Protein AF-A0A0R2HDH7-F1 (afdb_monomer_lite)

Sequence (83 aa):
MHASTKKETTDVDVSDKSLHIYSEHMNREIHLGQGYRFLACHHFSYNNTGRIKHAKTIKLETPHKRYDFIFQLGSGTFYVEEQ

pLDDT: mean 90.8, std 8.7, range [55.22, 97.75]

Secondary structure (DSSP, 8-state):
--HHHHT--EEEEE-SSEEEEEETTEEEEEEPPTT-EESS-EEEEE-TTS-BSS-EEEEEE-SS-EEEEEEPTT-S-EEEEE-

Organism: NCBI:txid1410657

Structure (mmCIF, N/CA/C/O backbone):
data_AF-A0A0R2HDH7-F1
#
_entry.id   AF-A0A0R2HDH7-F1
#
loop_
_atom_site.group_PDB
_atom_site.id
_atom_site.type_symbol
_atom_site.label_atom_id
_atom_site.label_alt_id
_atom_site.label_comp_id
_atom_site.label_asym_id
_atom_site.label_entity_id
_atom_site.label_seq_id
_atom_site.pdbx_PDB_ins_code
_atom_site.Cartn_x
_atom_site.Cartn_y
_atom_site.Cartn_z
_atom_site.occupancy
_atom_site.B_iso_or_equiv
_atom_site.auth_seq_id
_atom_site.auth_comp_id
_atom_site.auth_asym_id
_atom_site.auth_atom_id
_atom_site.pdbx_PDB_model_num
ATOM 1 N N . MET A 1 1 ? 4.122 9.002 -7.750 1.00 55.22 1 MET A N 1
ATOM 2 C CA . MET A 1 1 ? 4.275 8.570 -9.158 1.00 55.22 1 MET A CA 1
ATOM 3 C C . MET A 1 1 ? 5.774 8.508 -9.508 1.00 55.22 1 MET A C 1
ATOM 5 O O . MET A 1 1 ? 6.268 9.329 -10.269 1.00 55.22 1 MET A O 1
ATOM 9 N N . HIS A 1 2 ? 6.520 7.581 -8.884 1.00 57.66 2 HIS A N 1
ATOM 10 C CA . HIS A 1 2 ? 7.979 7.422 -9.076 1.00 57.66 2 HIS A CA 1
ATOM 11 C C . HIS A 1 2 ? 8.314 6.297 -10.075 1.00 57.66 2 HIS A C 1
ATOM 13 O O . HIS A 1 2 ? 9.082 6.543 -11.003 1.00 57.66 2 HIS A O 1
ATOM 19 N N . ALA A 1 3 ? 7.638 5.142 -9.977 1.00 60.12 3 ALA A N 1
ATOM 20 C CA . ALA A 1 3 ? 7.798 3.983 -10.869 1.00 60.12 3 ALA A CA 1
ATOM 21 C C . ALA A 1 3 ? 7.751 4.328 -12.372 1.00 60.12 3 ALA A C 1
ATOM 23 O O . ALA A 1 3 ? 8.659 3.994 -13.129 1.00 60.12 3 ALA A O 1
ATOM 24 N N . SER A 1 4 ? 6.725 5.065 -12.813 1.00 65.75 4 SER A N 1
ATOM 25 C CA . SER A 1 4 ? 6.549 5.460 -14.221 1.00 65.75 4 SER A CA 1
ATOM 26 C C . SER A 1 4 ? 7.572 6.492 -14.700 1.00 65.75 4 SER A C 1
ATOM 28 O O . SER A 1 4 ? 7.921 6.526 -15.877 1.00 65.75 4 SER A O 1
ATOM 30 N N . THR A 1 5 ? 8.065 7.330 -13.790 1.00 73.12 5 THR A N 1
ATOM 31 C CA . THR A 1 5 ? 9.030 8.396 -14.088 1.00 73.12 5 THR A CA 1
ATOM 32 C C . THR A 1 5 ? 10.436 7.829 -14.269 1.00 73.12 5 THR A C 1
ATOM 34 O O . THR A 1 5 ? 11.193 8.303 -15.113 1.00 73.12 5 THR A O 1
ATOM 37 N N . LYS A 1 6 ? 10.781 6.793 -13.496 1.00 80.12 6 LYS A N 1
ATOM 38 C CA . LYS A 1 6 ? 12.083 6.114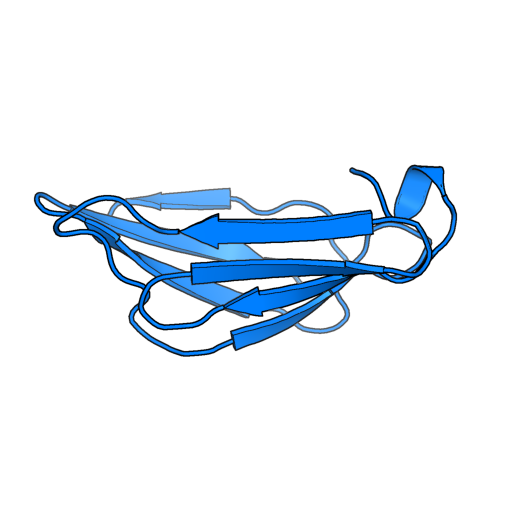 -13.542 1.00 80.12 6 LYS A CA 1
ATOM 39 C C . LYS A 1 6 ? 12.080 4.819 -14.361 1.00 80.12 6 LYS A C 1
ATOM 41 O O . LYS A 1 6 ? 13.140 4.245 -14.569 1.00 80.12 6 LYS A O 1
ATOM 46 N N . LYS A 1 7 ? 10.918 4.407 -14.887 1.00 82.69 7 LYS A N 1
ATOM 47 C CA . LYS A 1 7 ? 10.705 3.143 -15.617 1.00 82.69 7 LYS A CA 1
ATOM 48 C C . LYS A 1 7 ? 11.160 1.912 -14.822 1.00 82.69 7 LYS A C 1
ATOM 50 O O . LYS A 1 7 ? 11.680 0.958 -15.396 1.00 82.69 7 LYS A O 1
ATOM 55 N N . GLU A 1 8 ? 10.901 1.914 -13.522 1.00 88.06 8 GLU A N 1
ATOM 56 C CA . GLU A 1 8 ? 11.301 0.853 -12.594 1.00 88.06 8 GLU A CA 1
ATOM 57 C C . GLU A 1 8 ? 10.090 0.258 -11.871 1.00 88.06 8 GLU A C 1
ATOM 59 O O . GLU A 1 8 ? 9.021 0.871 -11.810 1.00 88.06 8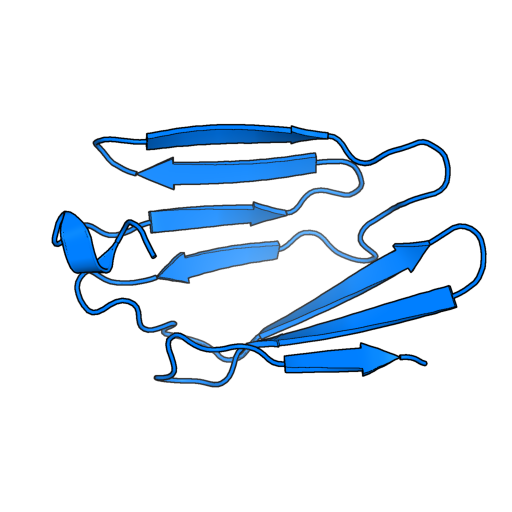 GLU A O 1
ATOM 64 N N . THR A 1 9 ? 10.252 -0.947 -11.328 1.00 91.12 9 THR A N 1
ATOM 65 C CA . THR A 1 9 ? 9.273 -1.512 -10.395 1.00 91.12 9 THR A CA 1
ATOM 66 C C . THR A 1 9 ? 9.443 -0.840 -9.036 1.00 91.12 9 THR A C 1
ATOM 68 O O . THR A 1 9 ? 10.565 -0.644 -8.574 1.00 91.12 9 THR A O 1
ATOM 71 N N . THR A 1 10 ? 8.334 -0.472 -8.400 1.00 92.88 10 THR A N 1
ATOM 72 C CA . THR A 1 10 ? 8.320 0.042 -7.027 1.00 92.88 10 THR A CA 1
ATOM 73 C C . THR A 1 10 ? 7.492 -0.881 -6.157 1.00 92.88 10 THR A C 1
ATOM 75 O O . THR A 1 10 ? 6.299 -1.056 -6.409 1.00 92.88 10 THR A O 1
ATOM 78 N N . ASP A 1 11 ? 8.120 -1.423 -5.128 1.00 94.62 11 ASP A N 1
ATOM 79 C CA . ASP A 1 11 ? 7.519 -2.287 -4.129 1.00 94.62 11 ASP A CA 1
ATOM 80 C C . ASP A 1 11 ? 7.028 -1.468 -2.932 1.00 94.62 11 ASP A C 1
ATOM 82 O O . ASP A 1 11 ? 7.554 -0.399 -2.598 1.00 94.62 11 ASP A O 1
ATOM 86 N N . VAL A 1 12 ? 5.958 -1.964 -2.322 1.00 95.00 12 VAL A N 1
ATOM 87 C CA . VAL A 1 12 ? 5.287 -1.365 -1.178 1.00 95.00 12 VAL A CA 1
ATOM 88 C C . VAL A 1 12 ? 4.986 -2.461 -0.166 1.00 95.00 12 VAL A C 1
ATOM 90 O O . VAL A 1 12 ? 4.163 -3.346 -0.418 1.00 95.00 12 VAL A O 1
ATOM 93 N N . ASP A 1 13 ? 5.621 -2.350 0.994 1.00 96.69 13 ASP A N 1
ATOM 94 C CA . ASP A 1 13 ? 5.389 -3.179 2.165 1.00 96.69 13 ASP A CA 1
ATOM 95 C C . ASP A 1 13 ? 4.617 -2.394 3.220 1.00 96.69 13 ASP A C 1
ATOM 97 O O . ASP A 1 13 ? 5.031 -1.336 3.684 1.00 96.69 13 ASP A O 1
ATOM 101 N N . VAL A 1 14 ? 3.462 -2.920 3.602 1.00 96.88 14 VAL A N 1
ATOM 102 C CA . VAL A 1 14 ? 2.588 -2.379 4.639 1.00 96.88 14 VAL A CA 1
ATOM 103 C C . VAL A 1 14 ? 2.693 -3.299 5.844 1.00 96.88 14 VAL A C 1
ATOM 105 O O . VAL A 1 14 ? 2.391 -4.492 5.741 1.00 96.88 14 VAL A O 1
ATOM 108 N N . SER A 1 15 ? 3.094 -2.743 6.979 1.00 96.12 15 SER A N 1
ATOM 109 C CA . SER A 1 15 ? 3.073 -3.386 8.292 1.00 96.12 15 SER A CA 1
ATOM 110 C C . SER A 1 15 ? 1.983 -2.749 9.164 1.00 96.12 15 SER A C 1
ATOM 112 O O . SER A 1 15 ? 1.328 -1.809 8.735 1.00 96.12 15 SER A O 1
ATOM 114 N N . ASP A 1 16 ? 1.782 -3.211 10.401 1.00 96.44 16 ASP A N 1
ATOM 115 C CA . ASP A 1 16 ? 0.791 -2.622 11.324 1.00 96.44 16 ASP A CA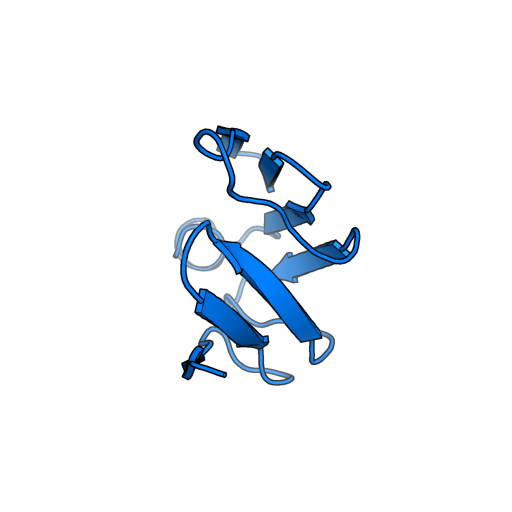 1
ATOM 116 C C . ASP A 1 16 ? 0.994 -1.105 11.536 1.00 96.44 16 ASP A C 1
ATOM 118 O O . ASP A 1 16 ? 0.030 -0.342 11.613 1.00 96.44 16 ASP A O 1
ATOM 122 N N . LYS A 1 17 ? 2.254 -0.650 11.600 1.00 97.19 17 LYS A N 1
ATOM 123 C CA . LYS A 1 17 ? 2.622 0.724 11.997 1.00 97.19 17 LYS A CA 1
ATOM 124 C C . LYS A 1 17 ? 3.528 1.449 11.017 1.00 97.19 17 LYS A C 1
ATOM 126 O O . LYS A 1 17 ? 3.892 2.596 11.279 1.00 97.19 17 LYS A O 1
ATOM 131 N N . SER A 1 18 ? 3.899 0.823 9.910 1.00 96.25 18 SER A N 1
ATOM 132 C CA . SER A 1 18 ? 4.738 1.462 8.908 1.00 96.25 18 SER A CA 1
ATOM 133 C C . SER A 1 18 ? 4.377 1.059 7.489 1.00 96.25 18 SER A C 1
ATOM 135 O O . SER A 1 18 ? 3.736 0.041 7.230 1.00 96.25 18 SER A O 1
ATOM 137 N N . LEU A 1 19 ? 4.797 1.913 6.569 1.00 96.06 19 LEU A N 1
ATOM 138 C CA . LEU A 1 19 ? 4.796 1.683 5.141 1.00 96.06 19 LEU A CA 1
ATOM 139 C C . LEU A 1 19 ? 6.231 1.837 4.652 1.00 96.06 19 LEU A C 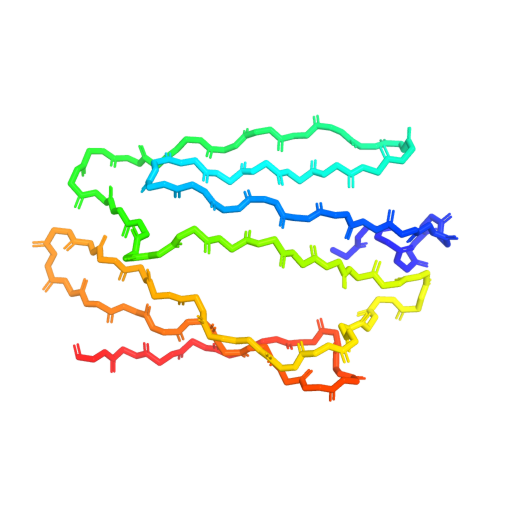1
ATOM 141 O O . LEU A 1 19 ? 6.842 2.883 4.866 1.00 96.06 19 LEU A O 1
ATOM 145 N N . HIS A 1 20 ? 6.746 0.838 3.959 1.00 97.75 20 HIS A N 1
ATOM 146 C CA . HIS A 1 20 ? 8.048 0.879 3.319 1.00 97.75 20 HIS A CA 1
ATOM 147 C C . HIS A 1 20 ? 7.861 0.852 1.805 1.00 97.75 20 HIS A C 1
ATOM 149 O O . HIS A 1 20 ? 7.199 -0.026 1.263 1.00 97.75 20 HIS A O 1
ATOM 155 N N . ILE A 1 21 ? 8.388 1.864 1.124 1.00 95.25 21 ILE A N 1
ATOM 156 C CA . ILE A 1 21 ? 8.294 2.039 -0.322 1.00 95.25 21 ILE A CA 1
ATOM 157 C C . ILE A 1 21 ? 9.712 2.013 -0.875 1.00 95.25 21 ILE A C 1
ATOM 159 O O . ILE A 1 21 ? 10.523 2.881 -0.533 1.00 95.25 21 ILE A O 1
ATOM 163 N N . TYR A 1 22 ? 10.012 1.054 -1.743 1.00 95.12 22 TYR A N 1
ATOM 164 C CA . TYR A 1 22 ? 11.356 0.898 -2.283 1.00 95.12 22 TYR A CA 1
ATOM 165 C C . TYR A 1 22 ? 11.377 0.490 -3.753 1.00 95.12 22 TYR A C 1
ATOM 167 O O . TYR A 1 22 ? 10.420 -0.026 -4.318 1.00 95.12 22 TYR A O 1
ATOM 175 N N . SER A 1 23 ? 12.486 0.821 -4.394 1.00 94.12 23 SER A N 1
ATOM 176 C CA . SER A 1 23 ? 12.850 0.514 -5.776 1.00 94.12 23 SER A CA 1
ATOM 177 C C . SER A 1 23 ? 14.365 0.693 -5.900 1.00 94.12 23 SER A C 1
ATOM 179 O O . SER A 1 23 ? 15.031 1.002 -4.911 1.00 94.12 23 SER A O 1
ATOM 181 N N . GLU A 1 24 ? 14.920 0.558 -7.099 1.00 91.50 24 GLU A N 1
ATOM 182 C CA . GLU A 1 24 ? 16.352 0.776 -7.328 1.00 91.50 24 GLU A CA 1
ATOM 183 C C . GLU A 1 24 ? 16.795 2.195 -6.920 1.00 91.50 24 GLU A C 1
ATOM 185 O O . GLU A 1 24 ? 17.861 2.367 -6.334 1.00 91.50 24 GLU A O 1
ATOM 190 N N . HIS A 1 25 ? 15.947 3.207 -7.144 1.00 90.56 25 HIS A N 1
ATOM 191 C CA . HIS A 1 25 ? 16.296 4.616 -6.914 1.00 90.56 25 HIS A CA 1
ATOM 192 C C . HIS A 1 25 ? 15.573 5.277 -5.736 1.00 90.56 25 HIS A C 1
ATOM 194 O O . HIS A 1 25 ? 15.684 6.490 -5.535 1.00 90.56 25 HIS A O 1
ATOM 200 N N . MET A 1 26 ? 14.801 4.519 -4.962 1.00 90.06 26 MET A N 1
ATOM 201 C CA . MET A 1 26 ? 14.032 5.052 -3.841 1.00 90.06 26 MET A CA 1
ATOM 202 C C . MET A 1 26 ? 14.002 4.036 -2.715 1.00 90.06 26 MET A C 1
ATOM 204 O O . MET A 1 26 ? 13.751 2.863 -2.948 1.00 90.06 26 MET A O 1
ATOM 208 N N . ASN A 1 27 ? 14.193 4.508 -1.492 1.00 95.06 27 ASN A N 1
ATOM 209 C CA . ASN A 1 27 ? 14.004 3.722 -0.287 1.00 95.06 27 ASN A CA 1
ATOM 210 C C . ASN A 1 27 ? 13.446 4.658 0.787 1.00 95.06 27 ASN A C 1
ATOM 212 O O . ASN A 1 27 ? 14.135 5.578 1.230 1.00 95.06 27 ASN A O 1
ATOM 216 N N . ARG A 1 28 ? 12.169 4.491 1.131 1.00 95.88 28 ARG A N 1
ATOM 217 C CA . ARG A 1 28 ? 11.459 5.383 2.045 1.00 95.88 28 ARG A CA 1
ATOM 218 C C . ARG A 1 28 ? 10.576 4.594 2.988 1.00 95.88 28 ARG A C 1
ATOM 220 O O . ARG A 1 28 ? 9.672 3.896 2.547 1.00 95.88 28 ARG A O 1
ATOM 227 N N . GLU A 1 29 ? 10.768 4.807 4.279 1.00 97.06 29 GLU A N 1
ATOM 228 C CA . GLU A 1 29 ? 9.877 4.304 5.317 1.00 97.06 29 GLU A CA 1
ATOM 229 C C . GLU A 1 29 ? 9.028 5.443 5.896 1.00 97.06 29 GLU A C 1
ATOM 231 O O . GLU A 1 29 ? 9.478 6.584 6.030 1.00 97.06 29 GLU A O 1
ATOM 236 N N . ILE A 1 30 ? 7.764 5.146 6.184 1.00 96.12 30 ILE A N 1
ATOM 237 C CA . ILE A 1 30 ? 6.797 6.057 6.790 1.00 96.12 30 ILE A CA 1
ATOM 238 C C . ILE A 1 30 ? 6.210 5.346 8.000 1.00 96.12 30 ILE A C 1
ATOM 240 O O . ILE A 1 30 ? 5.563 4.314 7.850 1.00 96.12 30 ILE A O 1
ATOM 244 N N . HIS A 1 31 ? 6.390 5.918 9.187 1.00 97.12 31 HIS A N 1
ATOM 245 C CA . HIS A 1 31 ? 5.748 5.436 10.407 1.00 97.12 31 HIS A CA 1
ATOM 246 C C . HIS A 1 31 ? 4.416 6.148 10.625 1.00 97.12 31 HIS A C 1
ATOM 248 O O . HIS A 1 31 ? 4.295 7.357 10.409 1.00 97.12 31 HIS A O 1
ATOM 254 N N . LEU A 1 32 ? 3.412 5.394 11.058 1.00 95.75 32 LEU A N 1
ATOM 255 C CA . LEU A 1 32 ? 2.105 5.937 11.383 1.00 95.75 32 LEU A CA 1
ATOM 256 C C . LEU A 1 32 ? 2.139 6.705 12.708 1.00 95.75 32 LEU A C 1
ATOM 258 O O . LEU A 1 32 ? 2.864 6.354 13.640 1.00 95.75 32 LEU A O 1
ATOM 262 N N . GLY A 1 33 ? 1.304 7.741 12.800 1.00 95.56 33 GLY A N 1
ATOM 263 C CA . GLY A 1 33 ? 1.085 8.471 14.045 1.00 95.56 33 GLY A CA 1
ATOM 264 C C . GLY A 1 33 ? 0.420 7.611 15.125 1.00 95.56 33 GLY A C 1
ATOM 265 O O . GLY A 1 33 ? -0.129 6.537 14.866 1.00 95.56 33 GLY A O 1
ATOM 266 N N . GLN A 1 34 ? 0.430 8.102 16.363 1.00 95.81 34 GLN A N 1
ATOM 267 C CA . GLN A 1 34 ? -0.199 7.406 17.483 1.00 95.81 34 GLN A CA 1
ATOM 268 C C . GLN A 1 34 ? -1.696 7.160 17.226 1.00 95.81 34 GLN A C 1
ATOM 270 O O . GLN A 1 34 ? -2.419 8.044 16.775 1.00 95.81 34 GLN A O 1
ATOM 275 N N . GLY A 1 35 ? -2.156 5.942 17.524 1.00 94.69 35 GLY A N 1
ATOM 276 C CA . GLY A 1 35 ? -3.552 5.530 17.341 1.00 94.69 35 GLY A CA 1
ATOM 277 C C . GLY A 1 35 ? -3.944 5.176 15.900 1.00 94.69 35 GLY A C 1
ATOM 278 O O . GLY A 1 35 ? -5.065 4.733 15.682 1.00 94.69 35 GLY A O 1
ATOM 279 N N . TYR A 1 36 ? -3.027 5.297 14.937 1.00 97.44 36 TYR A N 1
ATOM 280 C CA . TYR A 1 36 ? -3.214 4.796 13.576 1.00 97.44 36 TYR A CA 1
ATOM 281 C C . TYR A 1 36 ? -2.649 3.381 13.445 1.00 97.44 36 TYR A C 1
ATOM 283 O O . TYR A 1 36 ? -1.617 3.068 14.050 1.00 97.44 36 TYR A O 1
ATOM 291 N N . ARG A 1 37 ? -3.301 2.516 12.665 1.00 97.44 37 ARG A N 1
ATOM 292 C CA . ARG A 1 37 ? -2.768 1.199 12.297 1.00 97.44 37 ARG A CA 1
ATOM 293 C C . ARG A 1 37 ? -3.364 0.628 11.021 1.00 97.44 37 ARG A C 1
ATOM 295 O O . ARG A 1 37 ? -4.537 0.850 10.732 1.00 97.44 37 ARG A O 1
ATOM 302 N N . PHE A 1 38 ? -2.590 -0.169 10.301 1.00 97.25 38 PHE A N 1
ATOM 303 C CA . PHE A 1 38 ? -3.124 -0.989 9.220 1.00 97.25 38 PHE A CA 1
ATOM 304 C C . PHE A 1 38 ? -3.692 -2.297 9.773 1.00 97.25 38 PHE A C 1
ATOM 306 O O . PHE A 1 38 ? -3.092 -2.934 10.632 1.00 97.25 38 PHE A O 1
ATOM 313 N N . LEU A 1 39 ? -4.859 -2.717 9.282 1.00 94.88 39 LEU A N 1
ATOM 314 C CA . LEU A 1 39 ? -5.524 -3.920 9.801 1.00 94.88 39 LEU A CA 1
ATOM 315 C C . LEU A 1 39 ? -4.905 -5.231 9.294 1.00 94.88 39 LEU A C 1
ATOM 317 O O . LEU A 1 39 ? -5.202 -6.292 9.841 1.00 94.88 39 LEU A O 1
ATOM 321 N N . ALA A 1 40 ? -4.072 -5.173 8.255 1.00 93.50 40 ALA A N 1
ATOM 322 C CA . ALA A 1 40 ? -3.378 -6.326 7.701 1.00 93.50 40 ALA A CA 1
ATOM 323 C C . ALA A 1 40 ? -2.051 -5.917 7.055 1.00 93.50 40 ALA A C 1
ATOM 325 O O . ALA A 1 40 ? -1.922 -4.824 6.498 1.00 93.50 40 ALA A O 1
ATOM 326 N N . CYS A 1 41 ? -1.086 -6.837 7.084 1.00 94.06 41 CYS A N 1
ATOM 327 C CA . CYS A 1 41 ? 0.147 -6.676 6.332 1.00 94.06 41 CYS A CA 1
ATOM 328 C C . CYS A 1 41 ? -0.107 -6.905 4.841 1.00 94.06 41 CYS A C 1
ATOM 330 O O . CYS A 1 41 ? -0.853 -7.803 4.430 1.00 94.06 41 CYS A O 1
ATOM 332 N N . HIS A 1 42 ? 0.547 -6.106 4.011 1.00 94.50 42 HIS A N 1
ATOM 333 C CA . HIS A 1 42 ? 0.359 -6.151 2.573 1.00 94.50 42 HIS A CA 1
ATOM 334 C C . HIS A 1 42 ? 1.682 -5.920 1.858 1.00 94.50 42 HIS A C 1
ATOM 336 O O . HIS A 1 42 ? 2.303 -4.894 2.059 1.00 94.50 42 HIS A O 1
ATOM 342 N N . HIS A 1 43 ? 2.029 -6.810 0.934 1.00 94.62 43 HIS A N 1
ATOM 343 C CA . HIS A 1 43 ? 3.065 -6.565 -0.068 1.00 94.62 43 HIS A CA 1
ATOM 344 C C . HIS A 1 43 ? 2.423 -6.391 -1.450 1.00 94.62 43 HIS A C 1
ATOM 346 O O . HIS A 1 43 ? 1.495 -7.141 -1.792 1.00 94.62 43 HIS A O 1
ATOM 352 N N . PHE A 1 44 ? 2.838 -5.385 -2.216 1.00 93.19 44 PHE A N 1
ATOM 353 C CA . PHE A 1 44 ? 2.430 -5.193 -3.611 1.00 93.19 44 PHE A CA 1
ATOM 354 C C . PHE A 1 44 ? 3.401 -4.277 -4.353 1.00 93.19 44 PHE A C 1
ATOM 356 O O . PHE A 1 44 ? 4.166 -3.548 -3.734 1.00 93.19 44 PHE A O 1
ATOM 363 N N . SER A 1 45 ? 3.330 -4.275 -5.685 1.00 92.62 45 SER A N 1
ATOM 364 C CA . SER A 1 45 ? 4.211 -3.455 -6.508 1.00 92.62 4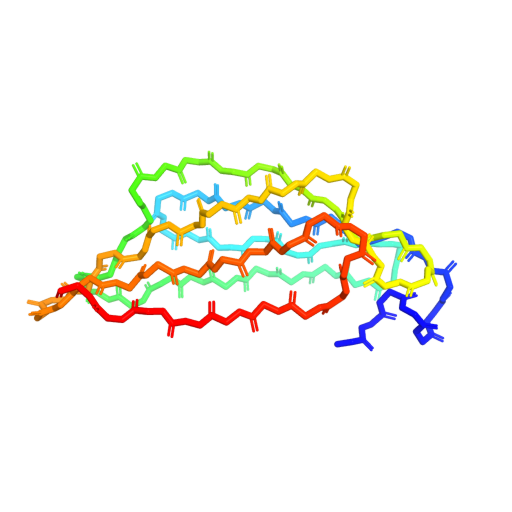5 SER A CA 1
ATOM 365 C C . SER A 1 45 ? 3.511 -2.782 -7.678 1.00 92.62 45 SER A C 1
ATOM 367 O O . SER A 1 45 ? 2.539 -3.289 -8.251 1.00 92.62 45 SER A O 1
ATOM 369 N N . TYR A 1 46 ? 4.041 -1.618 -8.035 1.00 90.94 46 TYR A N 1
ATOM 370 C CA . TYR A 1 46 ? 3.758 -0.932 -9.284 1.00 90.94 46 TYR A CA 1
ATOM 371 C C . TYR A 1 46 ? 4.834 -1.303 -10.293 1.00 90.94 46 TYR A C 1
ATOM 373 O O . TYR A 1 46 ? 6.022 -1.208 -9.996 1.00 90.94 46 TYR A O 1
ATOM 381 N N . ASN A 1 47 ? 4.432 -1.702 -11.496 1.00 90.38 47 ASN A N 1
ATOM 382 C CA . ASN A 1 47 ? 5.383 -1.938 -12.579 1.00 90.38 47 ASN A CA 1
ATOM 383 C C . ASN A 1 47 ? 5.948 -0.615 -13.141 1.00 90.38 47 ASN A C 1
ATOM 385 O O . ASN A 1 47 ? 5.504 0.478 -12.787 1.00 90.38 47 ASN A O 1
ATOM 389 N N . ASN A 1 48 ? 6.856 -0.719 -14.110 1.00 87.12 48 ASN A N 1
ATOM 390 C CA . ASN A 1 48 ? 7.463 0.422 -14.806 1.00 87.12 48 ASN A CA 1
ATOM 391 C C . ASN A 1 48 ? 6.482 1.338 -15.571 1.00 87.12 48 ASN A C 1
ATOM 393 O O . ASN A 1 48 ? 6.862 2.432 -15.979 1.00 87.12 48 ASN A O 1
ATOM 397 N N . THR A 1 49 ? 5.228 0.920 -15.766 1.00 86.38 49 THR A N 1
ATOM 398 C CA . THR A 1 49 ? 4.139 1.752 -16.314 1.00 86.38 49 THR A CA 1
ATOM 399 C C . THR A 1 49 ? 3.246 2.359 -15.229 1.00 86.38 49 THR A C 1
ATOM 401 O O . THR A 1 49 ? 2.250 3.005 -15.540 1.00 86.38 49 THR A O 1
ATOM 404 N N . GLY A 1 50 ? 3.581 2.152 -13.954 1.00 84.31 50 GLY A N 1
ATOM 405 C CA . GLY A 1 50 ? 2.814 2.635 -12.813 1.00 84.31 50 GLY A CA 1
ATOM 406 C C . GLY A 1 50 ? 1.538 1.843 -12.540 1.00 84.31 50 GLY A C 1
ATOM 407 O O . GLY A 1 50 ? 0.647 2.386 -11.905 1.00 84.31 50 GLY A O 1
ATOM 408 N N . ARG A 1 51 ? 1.413 0.595 -13.011 1.00 88.12 51 ARG A N 1
ATOM 409 C CA . ARG A 1 51 ? 0.215 -0.245 -12.824 1.00 88.12 51 ARG A CA 1
ATOM 410 C C . ARG A 1 51 ? 0.433 -1.326 -11.774 1.00 88.12 51 ARG A C 1
ATOM 412 O O . ARG A 1 51 ? 1.513 -1.917 -11.723 1.00 88.12 51 ARG A O 1
ATOM 419 N N . ILE A 1 52 ? -0.616 -1.640 -11.017 1.00 89.38 52 ILE A N 1
ATOM 420 C CA . ILE A 1 52 ? -0.637 -2.769 -10.079 1.00 89.38 52 ILE A CA 1
ATOM 421 C C . ILE A 1 52 ? -1.106 -4.062 -10.771 1.00 89.38 52 ILE A C 1
ATOM 423 O O . ILE A 1 52 ? -2.039 -4.057 -11.580 1.00 89.38 52 ILE A O 1
ATOM 427 N N . LYS A 1 53 ? -0.454 -5.190 -10.458 1.00 83.25 53 LYS A N 1
ATOM 428 C CA . LYS A 1 53 ? -0.771 -6.511 -11.043 1.00 83.25 53 LYS A CA 1
ATOM 429 C C . LYS A 1 53 ? -1.954 -7.228 -10.395 1.00 83.25 53 LYS A C 1
ATOM 431 O O . LYS A 1 53 ? -2.513 -8.126 -11.011 1.00 83.25 53 LYS A O 1
ATOM 436 N N . HIS A 1 54 ? -2.316 -6.860 -9.171 1.00 85.50 54 HIS A N 1
ATOM 437 C CA . HIS A 1 54 ? -3.411 -7.471 -8.423 1.00 85.50 54 HIS A CA 1
ATOM 438 C C . HIS A 1 54 ? -4.210 -6.374 -7.734 1.00 85.50 54 HIS A C 1
ATOM 440 O O . HIS A 1 54 ? -3.621 -5.451 -7.174 1.00 85.50 54 HIS A O 1
ATOM 446 N N . ALA A 1 55 ? -5.539 -6.471 -7.779 1.00 87.69 55 ALA A N 1
ATOM 447 C CA . ALA A 1 55 ? -6.381 -5.578 -6.997 1.00 87.69 55 ALA A CA 1
ATOM 448 C C . ALA A 1 55 ? -6.099 -5.776 -5.5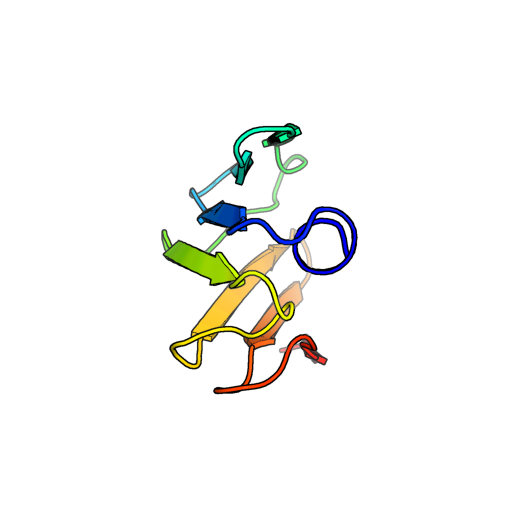02 1.00 87.69 55 ALA A C 1
ATOM 450 O O . ALA A 1 55 ? -5.814 -6.894 -5.059 1.00 87.69 55 ALA A O 1
ATOM 451 N N . LYS A 1 56 ? -6.167 -4.695 -4.729 1.00 92.06 56 LYS A N 1
ATOM 452 C CA . LYS A 1 56 ? -5.886 -4.738 -3.297 1.00 92.06 56 LYS A CA 1
ATOM 453 C C . LYS A 1 56 ? -6.687 -3.692 -2.548 1.00 92.06 56 LYS A C 1
ATOM 455 O O . LYS A 1 56 ? -6.851 -2.587 -3.044 1.00 92.06 56 LYS A O 1
ATOM 460 N N . THR A 1 57 ? -7.111 -4.022 -1.338 1.00 95.19 57 THR A N 1
ATOM 461 C CA . THR A 1 57 ? -7.694 -3.051 -0.413 1.00 95.19 57 THR A CA 1
ATOM 462 C C . THR A 1 57 ? -6.843 -3.013 0.841 1.00 95.19 57 THR A C 1
ATOM 464 O O . THR A 1 57 ? -6.673 -4.041 1.493 1.00 95.19 57 THR A O 1
ATOM 467 N N . ILE A 1 58 ? -6.296 -1.842 1.158 1.00 95.38 58 ILE A N 1
ATOM 468 C CA . ILE A 1 58 ? -5.552 -1.598 2.394 1.00 95.38 58 ILE A CA 1
ATOM 469 C C . ILE A 1 58 ? -6.492 -0.885 3.353 1.00 95.38 58 ILE A C 1
ATOM 471 O O . ILE A 1 58 ? -7.028 0.168 3.019 1.00 95.38 58 ILE A O 1
ATOM 475 N N . LYS A 1 59 ? -6.672 -1.445 4.546 1.00 97.19 59 LYS A N 1
ATOM 476 C CA . LYS A 1 59 ? -7.549 -0.865 5.565 1.00 97.19 59 LYS A CA 1
ATOM 477 C C . LYS A 1 59 ? -6.732 -0.158 6.633 1.00 97.19 59 LYS A C 1
ATOM 479 O O . LYS A 1 59 ? -5.896 -0.792 7.282 1.00 97.19 59 LYS A O 1
ATOM 484 N N . LEU A 1 60 ? -6.988 1.131 6.817 1.00 97.00 60 LEU A N 1
ATOM 485 C CA . LEU A 1 60 ? -6.374 1.974 7.834 1.00 97.00 60 LEU A CA 1
ATOM 486 C C . LEU A 1 60 ? -7.394 2.268 8.932 1.00 97.00 60 LEU A C 1
ATOM 488 O O . LEU A 1 60 ? -8.433 2.877 8.691 1.00 97.00 60 LEU A O 1
ATOM 492 N N . GLU A 1 61 ? -7.069 1.876 10.153 1.00 97.62 61 GLU A N 1
ATOM 493 C CA . GLU A 1 61 ? -7.764 2.317 11.352 1.00 97.62 61 GLU A CA 1
ATOM 494 C C . GLU A 1 61 ? -7.077 3.567 11.900 1.00 97.62 61 GLU A C 1
ATOM 496 O O . GLU A 1 61 ? -5.856 3.614 12.051 1.00 97.62 61 GLU A O 1
ATOM 501 N N . THR A 1 62 ? -7.875 4.591 12.174 1.00 95.50 62 THR A N 1
ATOM 502 C CA . THR A 1 62 ? -7.457 5.842 12.811 1.00 95.50 62 THR A CA 1
ATOM 503 C C . THR A 1 62 ? -8.122 5.943 14.187 1.00 95.50 62 THR A C 1
ATOM 505 O O . THR A 1 62 ? -9.039 5.169 14.473 1.00 95.50 62 THR A O 1
ATOM 508 N N . PRO A 1 63 ? -7.752 6.922 15.031 1.00 95.62 63 PRO A N 1
ATOM 509 C CA . PRO A 1 63 ? -8.400 7.110 16.330 1.00 95.62 63 PRO A CA 1
ATOM 510 C C . PRO A 1 63 ? -9.920 7.332 16.276 1.00 95.62 63 PRO A C 1
ATOM 512 O O . PRO A 1 63 ? -10.595 7.147 17.286 1.00 95.62 63 PRO A O 1
ATOM 515 N N . HIS A 1 64 ? -10.461 7.761 15.132 1.00 94.56 64 HIS A N 1
ATOM 516 C CA . HIS A 1 64 ? -11.862 8.181 15.024 1.00 94.56 64 HIS A CA 1
ATOM 517 C C . HIS A 1 64 ? -12.657 7.430 13.957 1.00 94.56 64 HIS A C 1
ATOM 519 O O . HIS A 1 64 ? -13.877 7.359 14.062 1.00 94.56 64 HIS A O 1
ATOM 525 N N . LYS A 1 65 ? -11.987 6.914 12.921 1.00 95.88 65 LYS A N 1
ATOM 526 C CA . LYS A 1 65 ? -12.619 6.364 11.714 1.00 95.88 65 LYS A CA 1
ATOM 527 C C . LYS A 1 65 ? -11.777 5.277 11.061 1.00 95.88 65 LYS A C 1
ATOM 529 O O . LYS A 1 65 ? -10.587 5.138 11.362 1.00 95.88 65 LYS A O 1
ATOM 534 N N . ARG A 1 66 ? -12.378 4.556 10.116 1.00 96.62 66 ARG A N 1
ATOM 535 C CA . ARG A 1 66 ? -11.681 3.602 9.252 1.00 96.62 66 ARG A CA 1
ATOM 536 C C . ARG A 1 66 ? -11.730 4.057 7.800 1.00 96.62 66 ARG A C 1
ATOM 538 O O . ARG A 1 66 ? -12.728 4.611 7.352 1.00 96.62 66 ARG A O 1
ATOM 545 N N . TYR A 1 67 ? -10.635 3.810 7.091 1.00 97.12 67 TYR A N 1
ATOM 546 C CA . TYR A 1 67 ? -10.488 4.126 5.676 1.00 97.12 67 TYR A CA 1
ATOM 547 C C . TYR A 1 67 ? -10.057 2.893 4.892 1.00 97.12 67 TYR A C 1
ATOM 549 O O . TYR A 1 67 ? -9.088 2.227 5.267 1.00 97.12 67 TYR A O 1
ATOM 557 N N . ASP A 1 68 ? -10.722 2.646 3.769 1.00 97.31 68 ASP A N 1
ATOM 558 C CA . ASP A 1 68 ? -10.360 1.606 2.813 1.00 97.31 68 ASP A CA 1
ATOM 559 C C . ASP A 1 68 ? -9.706 2.265 1.588 1.00 97.31 68 ASP A C 1
ATOM 561 O O . ASP A 1 68 ? -10.334 3.020 0.848 1.00 97.31 68 ASP A O 1
ATOM 565 N N . PHE A 1 69 ? -8.421 1.982 1.373 1.00 95.31 69 PHE A N 1
ATOM 566 C CA . PHE A 1 69 ? -7.673 2.381 0.182 1.00 95.31 69 PHE A CA 1
ATOM 567 C C . PHE A 1 69 ? -7.774 1.269 -0.855 1.00 95.31 69 PHE A C 1
ATOM 569 O O . PHE A 1 69 ? -7.207 0.191 -0.660 1.00 95.31 69 PHE A O 1
ATOM 576 N N . ILE A 1 70 ? -8.482 1.521 -1.952 1.00 94.50 70 ILE A N 1
ATOM 577 C CA . ILE A 1 70 ? -8.841 0.492 -2.929 1.00 94.50 70 ILE A CA 1
ATOM 578 C C . ILE A 1 70 ? -8.039 0.695 -4.216 1.00 94.50 70 ILE A C 1
ATOM 580 O O . ILE A 1 70 ? -8.219 1.666 -4.951 1.00 94.50 70 ILE A O 1
ATOM 584 N N . PHE A 1 71 ? -7.141 -0.250 -4.483 1.00 92.50 71 PHE A N 1
ATOM 585 C CA . PHE A 1 71 ? -6.260 -0.313 -5.643 1.00 92.50 71 PHE A CA 1
ATOM 586 C C . PHE A 1 71 ? -6.864 -1.261 -6.677 1.00 92.50 71 PHE A C 1
ATOM 588 O O . PHE A 1 71 ? -7.027 -2.459 -6.427 1.00 92.50 71 PHE A O 1
ATOM 595 N N . GLN A 1 72 ? -7.193 -0.732 -7.851 1.00 88.25 72 GLN A N 1
ATOM 596 C CA . GLN A 1 72 ? -7.834 -1.498 -8.918 1.00 88.25 72 GLN A CA 1
ATOM 597 C C . GLN A 1 72 ? -6.800 -2.180 -9.817 1.00 88.25 72 GLN A C 1
ATOM 599 O O . GLN A 1 72 ? -5.767 -1.599 -10.152 1.00 88.25 72 GLN A O 1
ATOM 604 N N . LEU A 1 73 ? -7.104 -3.405 -10.253 1.00 87.19 73 LEU A N 1
ATOM 605 C CA . LEU A 1 73 ? -6.260 -4.172 -11.170 1.00 87.19 73 LEU A CA 1
ATOM 606 C C . LEU A 1 73 ? -5.939 -3.371 -12.439 1.00 87.19 73 LEU A C 1
ATOM 608 O O . LEU A 1 73 ? -6.833 -2.814 -13.070 1.00 87.19 73 LEU A O 1
ATOM 612 N N . GLY A 1 74 ? -4.665 -3.349 -12.838 1.00 81.81 74 GLY A N 1
ATOM 613 C CA . GLY A 1 74 ? -4.234 -2.687 -14.069 1.00 81.81 74 GLY A CA 1
ATOM 614 C C . GLY A 1 74 ? -4.285 -1.159 -14.012 1.00 81.81 74 GLY A C 1
ATOM 615 O O . GLY A 1 74 ? -3.884 -0.514 -14.983 1.00 81.81 74 GLY A O 1
ATOM 616 N N . SER A 1 75 ? -4.718 -0.580 -12.888 1.00 80.75 75 SER A N 1
ATOM 617 C CA . SER A 1 75 ? -4.690 0.856 -12.648 1.00 80.75 75 SER A CA 1
ATOM 618 C C . SER A 1 75 ? -3.418 1.275 -11.907 1.00 80.75 75 SER A C 1
ATOM 620 O O . SER A 1 75 ? -2.795 0.488 -11.191 1.00 80.75 75 SER A O 1
ATOM 622 N N . GLY A 1 76 ? -3.031 2.535 -12.103 1.00 79.94 76 GLY A N 1
ATOM 623 C CA . GLY A 1 76 ? -2.061 3.248 -11.265 1.00 79.94 76 GLY A CA 1
ATOM 624 C C . GLY A 1 76 ? -2.710 4.188 -10.254 1.00 79.94 76 GLY A C 1
ATOM 625 O O . GLY A 1 76 ? -2.018 4.953 -9.584 1.00 79.94 76 GLY A O 1
ATOM 626 N N . THR A 1 77 ? -4.039 4.168 -10.178 1.00 85.94 77 THR A N 1
ATOM 627 C CA . THR A 1 77 ? -4.837 4.978 -9.263 1.00 85.94 77 THR A CA 1
ATOM 628 C C . THR A 1 77 ? -5.439 4.115 -8.163 1.00 85.94 77 THR A C 1
ATOM 630 O O . THR A 1 77 ? -5.599 2.899 -8.295 1.00 85.94 77 THR A O 1
ATOM 633 N N . PHE A 1 78 ? -5.786 4.781 -7.071 1.00 90.75 78 PHE A N 1
ATOM 634 C CA . PHE A 1 78 ? -6.583 4.234 -5.988 1.00 90.75 78 PHE A CA 1
ATOM 635 C C . PHE A 1 78 ? -7.641 5.263 -5.605 1.00 90.75 78 PHE A C 1
ATOM 637 O O . PHE A 1 78 ? -7.512 6.446 -5.929 1.00 90.75 78 PHE A O 1
ATOM 644 N N . TYR A 1 79 ? -8.669 4.815 -4.902 1.00 92.69 79 TYR A N 1
ATOM 645 C CA . TYR A 1 79 ? -9.630 5.693 -4.246 1.00 92.69 79 TYR A CA 1
ATOM 646 C C . TYR A 1 79 ? -9.731 5.334 -2.765 1.00 92.69 79 TYR A C 1
ATOM 648 O O . TYR A 1 79 ? -9.227 4.294 -2.334 1.00 92.69 79 TYR A O 1
ATOM 656 N N . VAL A 1 80 ? -10.311 6.243 -1.986 1.00 95.25 80 VAL A N 1
ATOM 657 C CA . VAL A 1 80 ? -10.421 6.122 -0.532 1.00 95.25 80 VAL A CA 1
ATOM 658 C C . VAL A 1 80 ? -11.891 6.176 -0.158 1.00 95.25 80 VAL A C 1
ATOM 660 O O . VAL A 1 80 ? -12.580 7.126 -0.526 1.00 95.25 80 VAL A O 1
ATOM 663 N N . GLU A 1 81 ? -12.350 5.170 0.574 1.00 95.75 81 GLU A N 1
ATOM 664 C CA . GLU A 1 81 ? -13.688 5.128 1.162 1.00 95.75 81 GLU A CA 1
ATOM 665 C C . GLU A 1 81 ? -13.587 5.254 2.684 1.00 95.75 81 GLU A C 1
ATOM 667 O O . GLU A 1 81 ? -12.720 4.644 3.309 1.00 95.75 81 GLU A O 1
ATOM 672 N N . GLU A 1 82 ? -14.458 6.068 3.277 1.00 93.94 82 GLU A N 1
ATOM 673 C CA . GLU A 1 82 ? -14.638 6.156 4.728 1.00 93.94 82 GLU A CA 1
ATOM 674 C C . GLU A 1 82 ? -15.705 5.139 5.156 1.00 93.94 82 GLU A C 1
ATOM 676 O O . GLU A 1 82 ? -16.748 5.042 4.507 1.00 93.94 82 GLU A O 1
ATOM 681 N N . GLN A 1 83 ? -15.428 4.381 6.221 1.00 82.81 83 GLN A N 1
ATOM 682 C CA . GLN A 1 83 ? -16.369 3.436 6.837 1.00 82.81 83 GLN A CA 1
ATOM 683 C C . GLN A 1 83 ? -17.033 4.015 8.081 1.00 82.81 83 GLN A C 1
ATOM 685 O O . GLN A 1 83 ? -16.327 4.694 8.866 1.00 82.81 83 GLN A O 1
#

Radius of gyration: 13.03 Å; chains: 1; bounding box: 33×16×34 Å

Foldseek 3Di:
DVLQVVLWKWKWWFDFFWIWIDTPPDTDIDGHDPQKTKPDIDIWIQGSNLFTQDWDWIWMGHNPWIKTWTHDHRDNDTDIDTD